Protein AF-A0A2E6RJF5-F1 (afdb_monomer_lite)

Sequence (137 aa):
MTGDVESTLNTSGAIYCGAGEGSDPDFMFELYAMSPPEGMNMRLDRDLAPGTHPIVGSGDDARDRGADAYFYYTGPDRTRFDLVDDGTINIENMPTAQGEMLVASIEAEVSDDDGAAISFTADLNVAAGRQTFDECP

Secondary structure (DSSP, 8-state):
-----EEEEEE-EEEEEEE--TTS-SEEEEEEEEETTEEEEEEEETTPPSEEEE-EETTSTTGGGT-SEEEEEE-TTS-EE-EEEEEEEEEEE---STTPEEEEEEEEEEE-TT--EEEEEEEEEEEBPTTSSTT--

pLDDT: mean 83.3, std 12.88, range [33.31, 97.5]

Structure (mmCIF, N/CA/C/O backbone):
data_AF-A0A2E6RJF5-F1
#
_entry.id   AF-A0A2E6RJF5-F1
#
loop_
_atom_site.group_PDB
_atom_site.id
_atom_site.type_symbol
_atom_site.label_atom_id
_atom_site.label_alt_id
_atom_site.label_comp_id
_atom_site.label_asym_id
_atom_site.label_entity_id
_atom_site.label_seq_id
_atom_site.pdbx_PDB_ins_code
_atom_site.Cartn_x
_atom_site.Cartn_y
_atom_site.Cartn_z
_atom_site.occupancy
_atom_site.B_iso_or_equiv
_atom_site.auth_seq_id
_atom_site.auth_comp_id
_atom_site.auth_asym_id
_atom_site.auth_atom_id
_atom_site.pdbx_PDB_model_num
ATOM 1 N N . MET A 1 1 ? 19.041 -1.561 -19.413 1.00 33.31 1 MET A N 1
ATOM 2 C CA . MET A 1 1 ? 20.068 -1.153 -18.435 1.00 33.31 1 MET A CA 1
ATOM 3 C C . MET A 1 1 ? 19.300 -1.015 -17.134 1.00 33.31 1 MET A C 1
ATOM 5 O O . MET A 1 1 ? 18.811 0.060 -16.845 1.00 33.31 1 MET A O 1
ATOM 9 N N . THR A 1 2 ? 19.029 -2.139 -16.477 1.00 40.84 2 THR A N 1
ATOM 10 C CA . THR A 1 2 ? 18.274 -2.219 -15.222 1.00 40.84 2 THR A CA 1
ATOM 11 C C . THR A 1 2 ? 19.280 -2.003 -14.103 1.00 40.84 2 THR A C 1
ATOM 13 O O . THR A 1 2 ? 19.998 -2.916 -13.711 1.00 40.84 2 THR A O 1
ATOM 16 N N . GLY A 1 3 ? 19.481 -0.740 -13.735 1.00 44.56 3 GLY A N 1
ATOM 17 C CA . GLY A 1 3 ? 19.978 -0.451 -12.398 1.00 44.56 3 GLY A CA 1
ATOM 18 C C . GLY A 1 3 ? 18.768 -0.578 -11.496 1.00 44.56 3 GLY A C 1
ATOM 19 O O . GLY A 1 3 ? 17.767 0.066 -11.794 1.00 44.56 3 GLY A O 1
ATOM 20 N N . ASP A 1 4 ? 18.840 -1.440 -10.490 1.00 56.25 4 ASP A N 1
ATOM 21 C CA . ASP A 1 4 ? 17.779 -1.596 -9.501 1.00 56.25 4 ASP A CA 1
ATOM 22 C C . ASP A 1 4 ? 17.572 -0.230 -8.838 1.00 56.25 4 ASP A C 1
ATOM 24 O O . ASP A 1 4 ? 18.404 0.243 -8.060 1.00 56.25 4 ASP A O 1
ATOM 28 N N . VAL A 1 5 ? 16.536 0.486 -9.272 1.00 63.59 5 VAL A N 1
ATOM 29 C CA . VAL A 1 5 ? 16.129 1.732 -8.637 1.00 63.59 5 VAL A CA 1
ATOM 30 C C . VAL A 1 5 ? 15.331 1.305 -7.421 1.00 63.59 5 VAL A C 1
ATOM 32 O O . VAL A 1 5 ? 14.309 0.637 -7.550 1.00 63.59 5 VAL A O 1
ATOM 35 N N . GLU A 1 6 ? 15.833 1.648 -6.244 1.00 76.81 6 GLU A N 1
ATOM 36 C CA . GLU A 1 6 ? 15.097 1.496 -4.997 1.00 76.81 6 GLU A CA 1
ATOM 37 C C . GLU A 1 6 ? 14.339 2.790 -4.723 1.00 76.81 6 GLU A C 1
ATOM 39 O O . GLU A 1 6 ? 14.891 3.888 -4.865 1.00 76.81 6 GLU A O 1
ATOM 44 N N . SER A 1 7 ? 13.081 2.660 -4.314 1.00 75.31 7 SER A N 1
ATOM 45 C CA . SER A 1 7 ? 12.307 3.775 -3.796 1.00 75.31 7 SER A CA 1
ATOM 46 C C . SER A 1 7 ? 11.754 3.485 -2.406 1.00 75.31 7 SER A C 1
ATOM 48 O O . SER A 1 7 ? 11.306 2.372 -2.121 1.00 75.31 7 SER A O 1
ATOM 50 N N . THR A 1 8 ? 11.782 4.505 -1.546 1.00 78.81 8 THR A N 1
ATOM 51 C CA . THR A 1 8 ? 11.288 4.437 -0.169 1.00 78.81 8 THR A CA 1
ATOM 52 C C . THR A 1 8 ? 10.331 5.588 0.107 1.00 78.81 8 THR A C 1
ATOM 54 O O . THR A 1 8 ? 10.741 6.750 0.127 1.00 78.81 8 THR A O 1
ATOM 57 N N . LEU A 1 9 ? 9.071 5.266 0.404 1.00 75.94 9 LEU A N 1
ATOM 58 C CA . LEU A 1 9 ? 8.053 6.240 0.793 1.00 75.94 9 LEU A CA 1
ATOM 59 C C . LEU A 1 9 ? 7.795 6.189 2.305 1.00 75.94 9 LEU A C 1
ATOM 61 O O . LEU A 1 9 ? 7.341 5.179 2.836 1.00 75.94 9 LEU A O 1
ATOM 65 N N . ASN A 1 10 ? 8.016 7.312 2.990 1.00 73.94 10 ASN A N 1
ATOM 66 C CA . ASN A 1 10 ? 7.580 7.520 4.373 1.00 73.94 10 ASN A CA 1
ATOM 67 C C . ASN A 1 10 ? 6.652 8.736 4.413 1.00 73.94 10 ASN A C 1
ATOM 69 O O . ASN A 1 10 ? 7.051 9.844 4.047 1.00 73.94 10 ASN A O 1
ATOM 73 N N . THR A 1 11 ? 5.387 8.533 4.776 1.00 67.44 11 THR A N 1
ATOM 74 C CA . THR A 1 11 ? 4.346 9.538 4.538 1.00 67.44 11 THR A CA 1
ATOM 75 C C . THR A 1 11 ? 3.229 9.498 5.573 1.00 67.44 11 THR A C 1
ATOM 77 O O . THR A 1 11 ? 2.948 8.474 6.195 1.00 67.44 11 THR A O 1
ATOM 80 N N . SER A 1 12 ? 2.574 10.647 5.730 1.00 64.25 12 SER A N 1
ATOM 81 C CA . SER A 1 12 ? 1.279 10.767 6.383 1.00 64.25 12 SER A CA 1
ATOM 82 C C . SER A 1 12 ? 0.191 10.889 5.318 1.00 64.25 12 SER A C 1
ATOM 84 O O . SER A 1 12 ? 0.365 11.543 4.289 1.00 64.25 12 SER A O 1
ATOM 86 N N . GLY A 1 13 ? -0.944 10.246 5.566 1.00 67.25 13 GLY A N 1
ATOM 87 C CA . GLY A 1 13 ? -2.076 10.246 4.651 1.00 67.25 13 GLY A CA 1
ATOM 88 C C . GLY A 1 13 ? -3.397 10.513 5.351 1.00 67.25 13 GLY A C 1
ATOM 89 O O . GLY A 1 13 ? -3.448 10.857 6.535 1.00 67.25 13 GLY A O 1
ATOM 90 N N . ALA A 1 14 ? -4.474 10.329 4.603 1.00 68.62 14 ALA A N 1
ATOM 91 C CA . ALA A 1 14 ? -5.812 10.213 5.152 1.00 68.62 14 ALA A CA 1
ATOM 92 C C . ALA A 1 14 ? -6.409 8.890 4.682 1.00 68.62 14 ALA A C 1
ATOM 94 O O . ALA A 1 14 ? -6.314 8.560 3.499 1.00 68.62 14 ALA A O 1
ATOM 95 N N . ILE A 1 15 ? -6.985 8.153 5.629 1.00 73.56 15 ILE A N 1
ATOM 96 C CA . ILE A 1 15 ? -7.733 6.926 5.366 1.00 73.56 15 ILE A CA 1
ATOM 97 C C . ILE A 1 15 ? -9.217 7.255 5.347 1.00 73.56 15 ILE A C 1
ATOM 99 O O . ILE A 1 15 ? -9.727 7.896 6.276 1.00 73.56 15 ILE A O 1
ATOM 103 N N . TYR A 1 16 ? -9.889 6.785 4.303 1.00 76.06 16 TYR A N 1
ATOM 104 C CA . TYR A 1 16 ? -11.325 6.902 4.120 1.00 76.06 16 TYR A CA 1
ATOM 105 C C . TYR A 1 16 ? -11.936 5.515 3.963 1.00 76.06 16 TYR A C 1
ATOM 107 O O . TYR A 1 16 ? -11.547 4.788 3.064 1.00 76.06 16 TYR A O 1
ATOM 115 N N . CYS A 1 17 ? -12.891 5.150 4.812 1.00 75.75 17 CYS A N 1
ATOM 116 C CA . CYS A 1 17 ? -13.695 3.950 4.620 1.00 75.75 17 CYS A CA 1
ATOM 117 C C . CYS A 1 17 ? -14.874 4.217 3.669 1.00 75.75 17 CYS A C 1
ATOM 119 O O . CYS A 1 17 ? -15.671 5.126 3.886 1.00 75.75 17 CYS A O 1
ATOM 121 N N . GLY A 1 18 ? -14.982 3.460 2.591 1.00 73.75 18 GLY A N 1
ATOM 122 C CA . GLY A 1 18 ? -16.087 3.564 1.644 1.00 73.75 18 GLY A CA 1
ATOM 123 C C . GLY A 1 18 ? -16.700 2.202 1.383 1.00 73.75 18 GLY A C 1
ATOM 124 O O . GLY A 1 18 ? -16.066 1.180 1.638 1.00 73.75 18 GLY A O 1
ATOM 125 N N . ALA A 1 19 ? -17.923 2.191 0.851 1.00 71.44 19 ALA A N 1
ATOM 126 C CA . ALA A 1 19 ? -18.459 0.975 0.254 1.00 71.44 19 ALA A CA 1
ATOM 127 C C . ALA A 1 19 ? -17.556 0.558 -0.917 1.00 71.44 19 ALA A C 1
ATOM 129 O O . ALA A 1 19 ? -17.188 1.412 -1.732 1.00 71.44 19 ALA A O 1
ATOM 130 N N . GLY A 1 20 ? -17.207 -0.724 -0.996 1.00 67.25 20 GLY A N 1
ATOM 131 C CA . GLY A 1 20 ? -16.550 -1.262 -2.183 1.00 67.25 20 GLY A CA 1
ATOM 132 C C . GLY A 1 20 ? -17.451 -1.162 -3.412 1.00 67.25 20 GLY A C 1
ATOM 133 O O . GLY A 1 20 ? -18.682 -1.122 -3.310 1.00 67.25 20 GLY A O 1
ATOM 134 N N . GLU A 1 21 ? -16.844 -1.118 -4.596 1.00 68.00 21 GLU A N 1
ATOM 135 C CA . GLU A 1 21 ? -17.575 -1.161 -5.860 1.00 68.00 21 GLU A CA 1
ATOM 136 C C . GLU A 1 21 ? -17.302 -2.476 -6.605 1.00 68.00 21 GLU A C 1
ATOM 138 O O . GLU A 1 21 ? -16.171 -2.941 -6.721 1.00 68.00 21 GLU A O 1
ATOM 143 N N . GLY A 1 22 ? -18.354 -3.082 -7.164 1.00 75.00 22 GLY A N 1
ATOM 144 C CA . GLY A 1 22 ? -18.223 -4.262 -8.020 1.00 75.00 22 GLY A CA 1
ATOM 145 C C . GLY A 1 22 ? -17.805 -5.526 -7.264 1.00 75.00 22 GLY A C 1
ATOM 146 O O . GLY A 1 22 ? -18.636 -6.148 -6.607 1.00 75.00 22 GLY A O 1
ATOM 147 N N . SER A 1 23 ? -16.558 -5.949 -7.464 1.00 72.12 23 SER A N 1
ATOM 148 C CA . SER A 1 23 ? -15.940 -7.133 -6.848 1.00 72.12 23 SER A CA 1
ATOM 149 C C . SER A 1 23 ? -15.180 -6.825 -5.562 1.00 72.12 23 SER A C 1
ATOM 151 O O . SER A 1 23 ? -14.676 -7.758 -4.938 1.00 72.12 23 SER A O 1
ATOM 153 N N . ASP A 1 24 ? -15.036 -5.545 -5.218 1.00 75.19 24 ASP A N 1
ATOM 154 C CA . ASP A 1 24 ? -14.353 -5.127 -4.001 1.00 75.19 24 ASP A CA 1
ATOM 155 C C . ASP A 1 24 ? -15.082 -5.678 -2.755 1.00 75.19 24 ASP A C 1
ATOM 157 O O . ASP A 1 24 ? -16.306 -5.864 -2.783 1.00 75.19 24 ASP A O 1
ATOM 161 N N . PRO A 1 25 ? -14.352 -5.914 -1.653 1.00 70.81 25 PRO A N 1
ATOM 162 C CA . PRO A 1 25 ? -14.929 -6.114 -0.327 1.00 70.81 25 PRO A CA 1
ATOM 163 C C . PRO A 1 25 ? -15.992 -5.067 0.021 1.00 70.81 25 PRO A C 1
ATOM 165 O O . PRO A 1 25 ? -15.914 -3.921 -0.422 1.00 70.81 25 PRO A O 1
ATOM 168 N N . ASP A 1 26 ? -16.963 -5.442 0.863 1.00 71.12 26 ASP A N 1
ATOM 169 C CA . ASP A 1 26 ? -18.093 -4.572 1.231 1.00 71.12 26 ASP A CA 1
ATOM 170 C C . ASP A 1 26 ? -17.628 -3.193 1.730 1.00 71.12 26 ASP A C 1
ATOM 172 O O . ASP A 1 26 ? -18.257 -2.179 1.413 1.00 71.12 26 ASP A O 1
ATOM 176 N N . PHE A 1 27 ? -16.501 -3.147 2.450 1.00 73.69 27 PHE A N 1
ATOM 177 C CA . PHE A 1 27 ? -15.874 -1.914 2.909 1.00 73.69 27 PHE A CA 1
ATOM 178 C C . PHE A 1 27 ? -14.377 -1.885 2.619 1.00 73.69 27 PHE A C 1
ATOM 180 O O . PHE A 1 27 ? -13.632 -2.788 2.992 1.00 73.69 27 PHE A O 1
ATOM 187 N N . MET A 1 28 ? -13.935 -0.783 2.022 1.00 81.69 28 MET A N 1
ATOM 188 C CA . MET A 1 28 ? -12.539 -0.549 1.671 1.00 81.69 28 MET A CA 1
ATOM 189 C C . MET A 1 28 ? -12.026 0.704 2.363 1.00 81.69 28 MET A C 1
ATOM 191 O O . MET A 1 28 ? -12.697 1.737 2.376 1.00 81.69 28 MET A O 1
ATOM 195 N N . PHE A 1 29 ? -10.803 0.647 2.876 1.00 83.38 29 PHE A N 1
ATOM 196 C CA . PHE A 1 29 ? -10.032 1.834 3.202 1.00 83.38 29 PHE A CA 1
ATOM 197 C C . PHE A 1 29 ? -9.281 2.327 1.974 1.00 83.38 29 PHE A C 1
ATOM 199 O O . PHE A 1 29 ? -8.472 1.609 1.397 1.00 83.38 29 PHE A O 1
ATOM 206 N N . GLU A 1 30 ? -9.497 3.586 1.621 1.00 84.00 30 GLU A N 1
ATOM 207 C CA . GLU A 1 30 ? -8.719 4.306 0.625 1.00 84.00 30 GLU A CA 1
ATOM 208 C C . GLU A 1 30 ? -7.713 5.222 1.325 1.00 84.00 30 GLU A C 1
ATOM 210 O O . GLU A 1 30 ? -8.077 6.071 2.145 1.00 84.00 30 GLU A O 1
ATOM 215 N N . LEU A 1 31 ? -6.437 5.028 1.010 1.00 82.19 31 LEU A N 1
ATOM 216 C CA . LEU A 1 31 ? -5.300 5.758 1.539 1.00 82.19 31 LEU A CA 1
ATOM 217 C C . LEU A 1 31 ? -4.677 6.611 0.438 1.00 82.19 31 LEU A C 1
ATOM 219 O O . LEU A 1 31 ? -4.172 6.097 -0.558 1.00 82.19 31 LEU A O 1
ATOM 223 N N . TYR A 1 32 ? -4.601 7.913 0.698 1.00 79.62 32 TYR A N 1
ATOM 224 C CA . TYR A 1 32 ? -3.810 8.846 -0.097 1.00 79.62 32 TYR A CA 1
ATOM 225 C C . TYR A 1 32 ? -2.566 9.255 0.679 1.00 79.62 32 TYR A C 1
ATOM 227 O O . TYR A 1 32 ? -2.653 9.922 1.710 1.00 79.62 32 TYR A O 1
ATOM 235 N N . ALA A 1 33 ? -1.413 8.861 0.162 1.00 75.12 33 ALA A N 1
ATOM 236 C CA . ALA A 1 33 ? -0.097 9.066 0.735 1.00 75.12 33 ALA A CA 1
ATOM 237 C C . ALA A 1 33 ? 0.705 9.971 -0.211 1.00 75.12 33 ALA A C 1
ATOM 239 O O . ALA A 1 33 ? 0.880 9.648 -1.382 1.00 75.12 33 ALA A O 1
ATOM 240 N N . MET A 1 34 ? 1.158 11.135 0.252 1.00 74.38 34 MET A N 1
ATOM 241 C CA . MET A 1 34 ? 1.821 12.130 -0.604 1.00 74.38 34 MET A CA 1
ATOM 242 C C . MET A 1 34 ? 3.167 12.526 0.001 1.00 74.38 34 MET A C 1
ATOM 244 O O . MET A 1 34 ? 3.225 13.018 1.128 1.00 74.38 34 MET A O 1
ATOM 248 N N . SER A 1 35 ? 4.247 12.361 -0.762 1.00 75.00 35 SER A N 1
ATOM 249 C CA . SER A 1 35 ? 5.583 12.870 -0.431 1.00 75.00 35 SER A CA 1
ATOM 250 C C . SER A 1 35 ? 6.201 13.487 -1.687 1.00 75.00 35 SER A C 1
ATOM 252 O O . SER A 1 35 ? 7.043 12.860 -2.326 1.00 75.00 35 SER A O 1
ATOM 254 N N . PRO A 1 36 ? 5.758 14.693 -2.102 1.00 75.94 36 PRO A N 1
ATOM 255 C CA . PRO A 1 36 ? 6.121 15.254 -3.399 1.00 75.94 36 PRO A CA 1
ATOM 256 C C . PRO A 1 36 ? 7.640 15.224 -3.652 1.00 75.94 36 PRO A C 1
ATOM 258 O O . PRO A 1 36 ? 8.396 15.688 -2.794 1.00 75.94 36 PRO A O 1
ATOM 261 N N . PRO A 1 37 ? 8.097 14.749 -4.828 1.00 81.62 37 PRO A N 1
ATOM 262 C CA . PRO A 1 37 ? 7.316 14.475 -6.045 1.00 81.62 37 PRO A CA 1
ATOM 263 C C . PRO A 1 37 ? 6.543 13.146 -6.066 1.00 81.62 37 PRO A C 1
ATOM 265 O O . PRO A 1 37 ? 5.758 12.938 -6.989 1.00 81.62 37 PRO A O 1
ATOM 268 N N . GLU A 1 38 ? 6.732 12.295 -5.068 1.00 87.81 38 GLU A N 1
ATOM 269 C CA . GLU A 1 38 ? 6.164 10.955 -4.998 1.00 87.81 38 GLU A CA 1
ATOM 270 C C . GLU A 1 38 ? 4.757 10.942 -4.392 1.00 87.81 38 GLU A C 1
ATOM 272 O O . GLU A 1 38 ? 4.334 11.855 -3.667 1.00 87.81 38 GLU A O 1
ATOM 277 N N . GLY A 1 39 ? 4.028 9.863 -4.654 1.00 87.12 39 GLY A N 1
ATOM 278 C CA . GLY A 1 39 ? 2.739 9.616 -4.027 1.00 87.12 39 GLY A CA 1
ATOM 279 C C . GLY A 1 39 ? 2.290 8.174 -4.184 1.00 87.12 39 GLY A C 1
ATOM 280 O O . GLY A 1 39 ? 2.771 7.454 -5.048 1.00 87.12 39 GLY A O 1
ATOM 281 N N . MET A 1 40 ? 1.347 7.763 -3.356 1.00 90.50 40 MET A N 1
ATOM 282 C CA . MET A 1 40 ? 0.734 6.448 -3.384 1.00 90.50 40 MET A CA 1
ATOM 283 C C . MET A 1 40 ? -0.762 6.610 -3.143 1.00 90.50 40 MET A C 1
ATOM 285 O O . MET A 1 40 ? -1.187 7.368 -2.268 1.00 90.50 40 MET A O 1
ATOM 289 N N . ASN A 1 41 ? -1.556 5.899 -3.931 1.00 91.00 41 ASN A N 1
ATOM 290 C CA . ASN A 1 41 ? -2.970 5.708 -3.658 1.00 91.00 41 ASN A CA 1
ATOM 291 C C . ASN A 1 41 ? -3.200 4.212 -3.517 1.00 91.00 41 ASN A C 1
ATOM 293 O O . ASN A 1 41 ? -2.895 3.453 -4.438 1.00 91.00 41 ASN A O 1
ATOM 297 N N . MET A 1 42 ? -3.682 3.816 -2.350 1.00 91.94 42 MET A N 1
ATOM 298 C CA . MET A 1 42 ? -3.878 2.427 -1.985 1.00 91.94 42 MET A CA 1
ATOM 299 C C . MET A 1 42 ? -5.314 2.219 -1.544 1.00 91.94 42 MET A C 1
A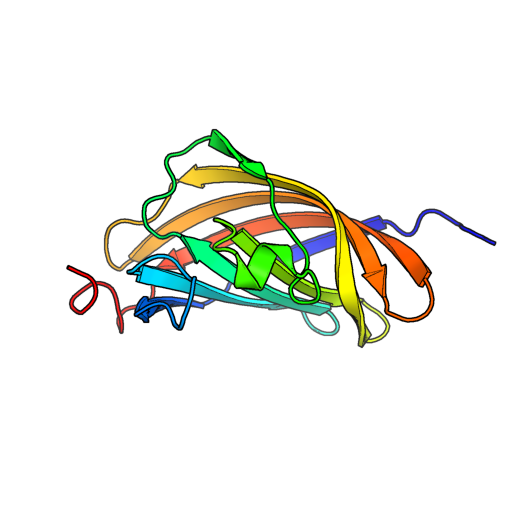TOM 301 O O . MET A 1 42 ? -5.877 3.044 -0.828 1.00 91.94 42 MET A O 1
ATOM 305 N N . ARG A 1 43 ? -5.878 1.083 -1.929 1.00 90.75 43 ARG A N 1
ATOM 306 C CA . ARG A 1 43 ? -7.114 0.563 -1.368 1.00 90.75 43 ARG A CA 1
ATOM 307 C C . ARG A 1 43 ? -6.819 -0.757 -0.685 1.00 90.75 43 ARG A C 1
ATOM 309 O O . ARG A 1 43 ? -6.076 -1.574 -1.220 1.00 9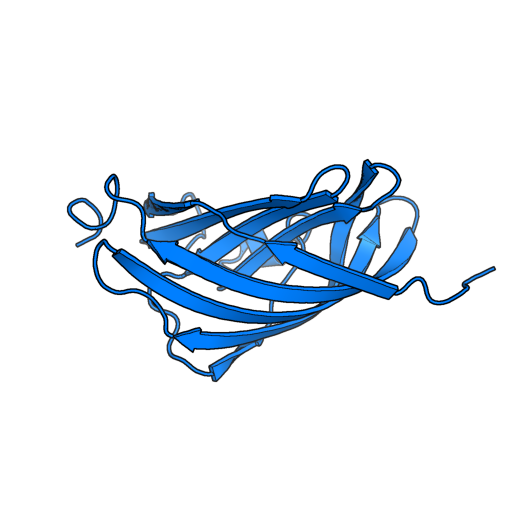0.75 43 ARG A O 1
ATOM 316 N N . LEU A 1 44 ? -7.374 -0.937 0.502 1.00 91.06 44 LEU A N 1
ATOM 317 C CA . LEU A 1 44 ? -7.259 -2.170 1.265 1.00 91.06 44 LEU A CA 1
ATOM 318 C C . LEU A 1 44 ? -8.605 -2.538 1.890 1.00 91.06 44 LEU A C 1
ATOM 320 O O . LEU A 1 44 ? -9.386 -1.652 2.238 1.00 91.06 44 LEU A O 1
ATOM 324 N N . ASP A 1 45 ? -8.859 -3.827 2.050 1.00 89.38 45 ASP A N 1
ATOM 325 C CA . ASP A 1 45 ? -9.989 -4.331 2.815 1.00 89.38 45 ASP A CA 1
ATOM 326 C C . ASP A 1 45 ? -9.833 -3.895 4.278 1.00 89.38 45 ASP A C 1
ATOM 328 O O . ASP A 1 45 ? -8.776 -4.055 4.902 1.00 89.38 45 ASP A O 1
ATOM 332 N N . ARG A 1 46 ? -10.902 -3.306 4.817 1.00 85.44 46 ARG A N 1
ATOM 333 C CA . ARG A 1 46 ? -10.987 -2.860 6.210 1.00 85.44 46 ARG A CA 1
ATOM 334 C C . ARG A 1 46 ? -10.777 -4.011 7.193 1.00 85.44 46 ARG A C 1
ATOM 336 O O . ARG A 1 46 ? -10.211 -3.803 8.266 1.00 85.44 46 ARG A O 1
ATOM 343 N N . ASP A 1 47 ? -11.261 -5.197 6.846 1.00 86.88 47 ASP A N 1
ATOM 344 C CA . ASP A 1 47 ? -11.356 -6.337 7.753 1.00 86.88 47 ASP A CA 1
ATOM 345 C C . ASP A 1 47 ? -10.102 -7.231 7.705 1.00 86.88 47 ASP A C 1
ATOM 347 O O . ASP A 1 47 ? -10.042 -8.275 8.367 1.00 86.88 47 ASP A O 1
ATOM 351 N N . LEU A 1 48 ? -9.056 -6.801 6.984 1.00 90.06 48 LEU A N 1
ATOM 352 C CA . LEU A 1 48 ? -7.752 -7.457 6.995 1.00 90.06 48 LEU A CA 1
ATOM 353 C C . LEU A 1 48 ? -7.173 -7.511 8.411 1.00 90.06 48 LEU A C 1
ATOM 355 O O . LEU A 1 48 ? -6.878 -6.500 9.055 1.00 90.06 48 LEU A O 1
ATOM 359 N N . ALA A 1 49 ? -6.953 -8.734 8.884 1.00 92.56 49 ALA A N 1
ATOM 360 C CA . ALA A 1 49 ? -6.279 -8.974 10.148 1.00 92.56 49 ALA A CA 1
ATOM 361 C C . ALA A 1 49 ? -4.797 -8.552 10.076 1.00 92.56 49 ALA A C 1
ATOM 363 O O . ALA A 1 49 ? -4.189 -8.631 9.006 1.00 92.56 49 ALA A O 1
ATOM 364 N N . PRO A 1 50 ? -4.166 -8.192 11.210 1.00 95.75 50 PRO A N 1
ATOM 365 C CA . PRO A 1 50 ? -2.720 -8.010 11.264 1.00 95.75 50 PRO A CA 1
ATOM 366 C C . PRO A 1 50 ? -1.963 -9.236 10.736 1.00 95.75 50 PRO A C 1
ATOM 368 O O . PRO A 1 50 ? -2.316 -10.379 11.045 1.00 95.75 50 PRO A O 1
ATOM 371 N N . GLY A 1 51 ? -0.913 -8.993 9.956 1.00 97.12 51 GLY A N 1
ATOM 372 C CA . GLY A 1 51 ? -0.131 -10.022 9.280 1.00 97.12 51 GLY A CA 1
ATOM 373 C C . GLY A 1 51 ? 0.312 -9.613 7.878 1.00 97.12 51 GLY A C 1
ATOM 374 O O . GLY A 1 51 ? 0.100 -8.483 7.442 1.00 97.12 51 GLY A O 1
ATOM 375 N N . THR A 1 52 ? 0.946 -10.556 7.184 1.00 97.50 52 THR A N 1
ATOM 376 C CA . THR A 1 52 ? 1.434 -10.377 5.813 1.00 97.50 52 THR A CA 1
ATOM 377 C C . THR A 1 52 ? 0.395 -10.856 4.809 1.00 97.50 52 THR A C 1
ATOM 379 O O . THR A 1 52 ? -0.044 -12.006 4.880 1.00 97.50 52 THR A O 1
ATOM 382 N N . HIS A 1 53 ? 0.057 -9.994 3.854 1.00 96.12 53 HIS A N 1
ATOM 383 C CA . HIS A 1 53 ? -0.933 -10.243 2.808 1.00 96.12 53 HIS A CA 1
ATOM 384 C C . HIS A 1 53 ? -0.354 -9.912 1.431 1.00 96.12 53 HIS A C 1
ATOM 386 O O . HIS A 1 53 ? 0.527 -9.051 1.337 1.00 96.12 53 HIS A O 1
ATOM 392 N N . PRO A 1 54 ? -0.817 -10.580 0.361 1.00 95.38 54 PRO A N 1
ATOM 393 C CA . PRO A 1 54 ? -0.459 -10.184 -0.993 1.00 95.38 54 PRO A CA 1
ATOM 394 C C . PRO A 1 54 ? -1.026 -8.794 -1.306 1.00 95.38 54 PRO A C 1
ATOM 396 O O . PRO A 1 54 ? -2.095 -8.425 -0.822 1.00 95.38 54 PRO A O 1
ATOM 399 N N . ILE A 1 55 ? -0.323 -8.040 -2.145 1.00 94.94 55 ILE A N 1
ATOM 400 C CA . ILE A 1 55 ? -0.805 -6.766 -2.680 1.00 94.94 55 ILE A CA 1
ATOM 401 C C . ILE A 1 55 ? -0.580 -6.748 -4.190 1.00 94.94 55 ILE 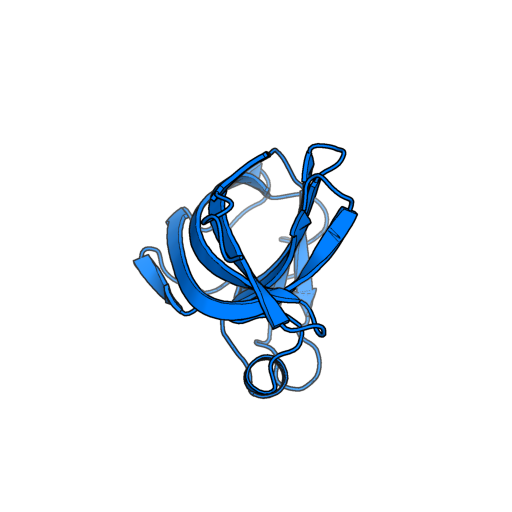A C 1
ATOM 403 O O . ILE A 1 55 ? 0.437 -7.245 -4.667 1.00 94.94 55 ILE A O 1
ATOM 407 N N . VAL A 1 56 ? -1.534 -6.206 -4.945 1.00 95.62 56 VAL A N 1
ATOM 408 C CA . VAL A 1 56 ? -1.457 -6.151 -6.414 1.00 95.62 56 VAL A CA 1
ATOM 409 C C . VAL A 1 56 ? -1.429 -4.715 -6.930 1.00 95.62 56 VAL A C 1
ATOM 411 O O . VAL A 1 56 ? -1.753 -3.759 -6.221 1.00 95.62 56 VAL A O 1
ATOM 414 N N . GLY A 1 57 ? -1.037 -4.550 -8.188 1.00 95.12 57 GLY A N 1
ATOM 415 C CA . GLY A 1 57 ? -1.083 -3.257 -8.855 1.00 95.12 57 GLY A CA 1
ATOM 416 C C . GLY A 1 57 ? -2.516 -2.857 -9.194 1.00 95.12 57 GLY A C 1
ATOM 417 O O . GLY A 1 57 ? -3.361 -3.699 -9.494 1.00 95.12 57 GLY A O 1
ATOM 418 N N . SER A 1 58 ? -2.812 -1.557 -9.187 1.00 92.88 58 SER A N 1
ATOM 419 C CA . SER A 1 58 ? -4.134 -1.053 -9.580 1.00 92.88 58 SER A CA 1
ATOM 420 C C . SER A 1 58 ? -4.491 -1.340 -11.047 1.00 92.88 58 SER A C 1
ATOM 422 O O . SE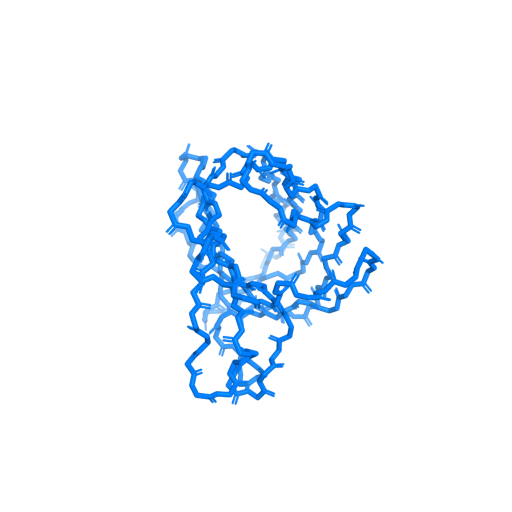R A 1 58 ? -5.659 -1.208 -11.405 1.00 92.88 58 SER A O 1
ATOM 424 N N . GLY A 1 59 ? -3.516 -1.701 -11.886 1.00 90.88 59 GLY A N 1
ATOM 425 C CA . GLY A 1 59 ? -3.705 -2.150 -13.265 1.00 90.88 59 GLY A CA 1
ATOM 426 C C . GLY A 1 59 ? -3.934 -3.660 -13.425 1.00 90.88 59 GLY A C 1
ATOM 427 O O . GLY A 1 59 ? -4.178 -4.099 -14.544 1.00 90.88 59 GLY A O 1
ATOM 428 N N . ASP A 1 60 ? -3.870 -4.456 -12.349 1.00 90.25 60 ASP A N 1
ATOM 429 C CA . ASP A 1 60 ? -4.015 -5.919 -12.407 1.00 90.25 60 ASP A CA 1
ATOM 430 C C . ASP A 1 60 ? -5.492 -6.362 -12.444 1.00 90.25 60 ASP A C 1
ATOM 432 O O . ASP A 1 60 ? -6.321 -5.876 -11.673 1.00 90.25 60 ASP A O 1
ATOM 436 N N . ASP A 1 61 ? -5.820 -7.359 -13.271 1.00 87.56 61 ASP A N 1
ATOM 437 C CA . ASP A 1 61 ? -7.142 -8.009 -13.320 1.00 87.56 61 ASP A CA 1
ATOM 438 C C . ASP A 1 61 ? -7.558 -8.637 -11.972 1.00 87.56 61 ASP A C 1
ATOM 440 O O . ASP A 1 61 ? -8.735 -8.906 -11.728 1.00 87.56 61 ASP A O 1
ATOM 444 N N . ALA A 1 62 ? -6.604 -8.963 -11.096 1.00 83.75 62 ALA A N 1
ATOM 445 C CA . ALA A 1 62 ? -6.849 -9.429 -9.735 1.00 83.75 62 ALA A CA 1
ATOM 446 C C . ALA A 1 62 ? -7.565 -8.374 -8.882 1.00 83.75 62 ALA A C 1
ATOM 448 O O . ALA A 1 62 ? -8.376 -8.755 -8.038 1.00 83.75 62 ALA A O 1
ATOM 449 N N . ARG A 1 63 ? -7.353 -7.077 -9.153 1.00 84.44 63 ARG A N 1
ATOM 450 C CA . ARG A 1 63 ? -8.130 -5.984 -8.548 1.00 84.44 63 ARG A CA 1
ATOM 451 C C . ARG A 1 63 ? -9.627 -6.211 -8.759 1.00 84.44 63 ARG A C 1
ATOM 453 O O . ARG A 1 63 ? -10.386 -6.291 -7.802 1.00 84.44 63 ARG A O 1
ATOM 460 N N . ASP A 1 64 ? -10.025 -6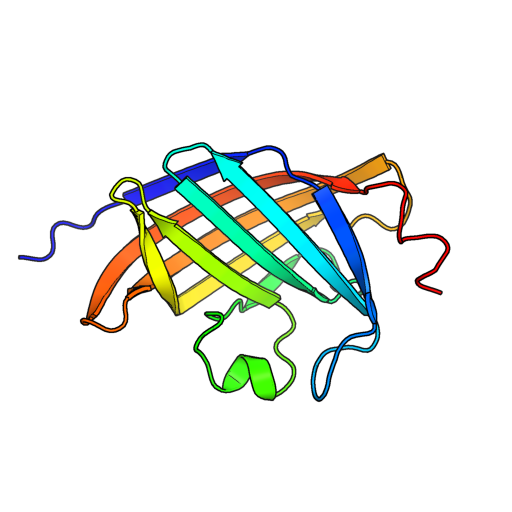.449 -10.009 1.00 81.06 64 ASP A N 1
ATOM 461 C CA . ASP A 1 64 ? -11.424 -6.673 -10.415 1.00 81.06 64 ASP A CA 1
ATOM 462 C C . ASP A 1 64 ? -11.956 -8.068 -10.033 1.00 81.06 64 ASP A C 1
ATOM 464 O O . ASP A 1 64 ? -13.055 -8.477 -10.422 1.00 81.06 64 ASP A O 1
ATOM 468 N N . ARG A 1 65 ? -11.167 -8.836 -9.277 1.00 83.50 65 ARG A N 1
ATOM 469 C CA . ARG A 1 65 ? -11.544 -10.132 -8.709 1.00 83.50 65 ARG A CA 1
ATOM 470 C C . ARG A 1 65 ? -11.540 -10.124 -7.179 1.00 83.50 65 ARG A C 1
ATOM 472 O O . ARG A 1 65 ? -11.614 -11.201 -6.592 1.00 83.50 65 ARG A O 1
ATOM 479 N N . GLY A 1 66 ? -11.509 -8.936 -6.568 1.00 79.56 66 GLY A N 1
ATOM 480 C CA . GLY A 1 66 ? -11.624 -8.751 -5.122 1.00 79.56 66 GLY A CA 1
ATOM 481 C C . GLY A 1 66 ? -10.308 -8.974 -4.387 1.00 79.56 66 GLY A C 1
ATOM 482 O O . GLY A 1 66 ? -10.281 -9.694 -3.396 1.00 79.56 66 GLY A O 1
ATOM 483 N N . ALA A 1 67 ? -9.206 -8.421 -4.900 1.00 87.81 67 ALA A N 1
ATOM 484 C CA . ALA A 1 67 ? -7.946 -8.413 -4.163 1.00 87.81 67 ALA A CA 1
ATOM 485 C C . ALA A 1 67 ? -8.092 -7.634 -2.845 1.00 87.81 67 ALA A C 1
ATOM 487 O O . ALA A 1 67 ? -8.628 -6.526 -2.837 1.00 87.81 67 ALA A O 1
ATOM 488 N N . ASP A 1 68 ? -7.547 -8.186 -1.759 1.00 89.50 68 ASP A N 1
ATOM 489 C CA . ASP A 1 68 ? -7.650 -7.584 -0.424 1.00 89.50 68 ASP A CA 1
ATOM 490 C C . ASP A 1 68 ? -6.888 -6.253 -0.314 1.00 89.50 68 ASP A C 1
ATOM 492 O O . ASP A 1 68 ? -7.208 -5.413 0.520 1.00 89.50 68 ASP A O 1
ATOM 496 N N . ALA A 1 69 ? -5.863 -6.038 -1.142 1.00 92.75 69 ALA A N 1
ATOM 497 C CA . ALA A 1 69 ? -5.138 -4.778 -1.210 1.00 92.75 69 ALA A CA 1
ATOM 498 C C . ALA A 1 69 ? -4.591 -4.525 -2.618 1.00 92.75 69 ALA A C 1
ATOM 500 O O . ALA A 1 69 ? -4.065 -5.429 -3.274 1.00 92.75 69 ALA A O 1
ATOM 501 N N . TYR A 1 70 ? -4.664 -3.272 -3.063 1.00 94.38 70 TYR A N 1
ATOM 502 C CA . TYR A 1 70 ? -4.056 -2.826 -4.310 1.00 94.38 70 TYR A CA 1
ATOM 503 C C . TYR A 1 70 ? -3.643 -1.358 -4.266 1.00 94.38 70 TYR A C 1
ATOM 505 O O . TYR A 1 70 ? -4.231 -0.551 -3.546 1.00 94.38 70 TYR A O 1
ATOM 513 N N . PHE A 1 71 ? -2.640 -0.982 -5.058 1.00 94.44 71 PHE A N 1
ATOM 514 C CA . PHE A 1 71 ? -2.169 0.403 -5.116 1.00 94.44 71 PHE A CA 1
ATOM 515 C C . PHE A 1 71 ? -1.625 0.792 -6.488 1.00 94.44 71 PHE A C 1
ATOM 517 O O . PHE A 1 71 ? -1.338 -0.048 -7.338 1.00 94.44 71 PHE A O 1
ATOM 524 N N . TYR A 1 72 ? -1.461 2.095 -6.696 1.00 93.56 72 TYR A N 1
ATOM 525 C CA . TYR A 1 72 ? -0.445 2.597 -7.615 1.00 93.56 72 TYR A CA 1
ATOM 526 C C . TYR A 1 72 ? 0.503 3.530 -6.878 1.00 93.56 72 TYR A C 1
ATOM 528 O O . TYR A 1 72 ? 0.130 4.206 -5.911 1.00 93.56 72 TYR A O 1
ATOM 536 N N . TYR A 1 73 ? 1.725 3.595 -7.385 1.00 93.19 73 TYR A N 1
ATOM 537 C CA . TYR A 1 73 ? 2.790 4.439 -6.883 1.00 93.19 73 TYR A CA 1
ATOM 538 C C . TYR A 1 73 ? 3.246 5.414 -7.971 1.00 93.19 73 TYR A C 1
ATOM 540 O O . TYR A 1 73 ? 3.388 5.063 -9.137 1.00 93.19 73 TYR A O 1
ATOM 548 N N . THR A 1 74 ? 3.461 6.667 -7.595 1.00 92.25 74 THR A N 1
ATOM 549 C CA . THR A 1 74 ? 4.083 7.685 -8.437 1.00 92.25 74 THR A CA 1
ATOM 550 C C . THR A 1 74 ? 5.498 7.908 -7.927 1.00 92.25 74 THR A C 1
ATOM 552 O O . THR A 1 74 ? 5.679 8.394 -6.811 1.00 92.25 74 THR A O 1
ATOM 555 N N . GLY A 1 75 ? 6.475 7.569 -8.764 1.00 87.06 75 GLY A N 1
ATOM 556 C CA . GLY A 1 75 ? 7.903 7.655 -8.492 1.00 87.06 75 GLY A CA 1
ATOM 557 C C . GLY A 1 75 ? 8.481 9.069 -8.458 1.00 87.06 75 GLY A C 1
ATOM 558 O O . GLY A 1 75 ? 7.796 10.042 -8.793 1.00 87.06 75 GLY A O 1
ATOM 559 N N . PRO A 1 76 ? 9.776 9.201 -8.116 1.00 81.94 76 PRO A N 1
ATOM 560 C CA . PRO A 1 76 ? 10.441 10.495 -7.977 1.00 81.94 76 PRO A CA 1
ATOM 561 C C . PRO A 1 76 ? 10.458 11.311 -9.279 1.00 81.94 76 PRO A C 1
ATOM 563 O O . PRO A 1 76 ? 10.332 12.537 -9.255 1.00 81.94 76 PRO A O 1
ATOM 566 N N . ASP A 1 77 ? 10.515 10.628 -10.424 1.00 86.50 77 ASP A N 1
ATOM 567 C CA . ASP A 1 77 ? 10.458 11.235 -11.758 1.00 86.50 77 ASP A CA 1
ATOM 568 C C . ASP A 1 77 ? 9.023 11.457 -12.267 1.00 86.50 77 ASP A C 1
ATOM 570 O O . ASP A 1 77 ? 8.811 11.839 -13.418 1.00 86.50 77 ASP A O 1
ATOM 574 N N . ARG A 1 78 ? 8.022 11.266 -11.396 1.00 85.44 78 ARG A N 1
ATOM 575 C CA . ARG A 1 78 ? 6.580 11.303 -11.697 1.00 85.44 78 ARG A CA 1
ATOM 576 C C . ARG A 1 78 ? 6.097 10.195 -12.633 1.00 85.44 78 ARG A C 1
ATOM 578 O O . ARG A 1 78 ? 4.963 10.264 -13.109 1.00 85.44 78 ARG A O 1
ATOM 585 N N . THR A 1 79 ? 6.926 9.185 -12.876 1.00 90.88 79 THR A N 1
ATOM 586 C CA . THR A 1 79 ? 6.498 7.929 -13.497 1.00 90.88 79 THR A CA 1
ATOM 587 C C . THR A 1 79 ? 5.474 7.255 -12.599 1.00 90.88 79 THR A C 1
ATOM 589 O O . THR A 1 79 ? 5.662 7.196 -11.384 1.00 90.88 79 THR A O 1
ATOM 592 N N . ARG A 1 80 ? 4.380 6.774 -13.186 1.00 93.06 80 ARG A N 1
ATOM 593 C CA . ARG A 1 80 ? 3.377 5.985 -12.479 1.00 93.06 80 ARG A CA 1
ATOM 594 C C . ARG A 1 80 ? 3.701 4.509 -12.675 1.00 93.06 80 ARG A C 1
ATOM 596 O O . ARG A 1 80 ? 3.843 4.077 -13.809 1.00 93.06 80 ARG A O 1
ATOM 603 N N . PHE A 1 81 ? 3.764 3.784 -11.572 1.00 94.62 81 PHE A N 1
ATOM 604 C CA . PHE A 1 81 ? 3.877 2.338 -11.506 1.00 94.62 81 PHE A CA 1
ATOM 605 C C . PHE A 1 81 ? 2.560 1.812 -10.939 1.00 94.62 81 PHE A C 1
ATOM 607 O O . PHE A 1 81 ? 2.200 2.109 -9.795 1.00 94.62 81 PHE A O 1
ATOM 614 N N . ASP A 1 82 ? 1.783 1.124 -11.760 1.00 95.00 82 ASP A N 1
ATOM 615 C CA . ASP A 1 82 ? 0.468 0.589 -11.407 1.00 95.00 82 ASP A CA 1
ATOM 616 C C . ASP A 1 82 ? 0.343 -0.918 -11.627 1.00 95.00 82 ASP A C 1
ATOM 618 O O . ASP A 1 82 ? -0.732 -1.471 -11.381 1.00 95.00 82 ASP A O 1
ATOM 622 N N . LEU A 1 83 ? 1.443 -1.579 -11.983 1.00 95.44 83 LEU A N 1
ATOM 623 C CA . LEU A 1 83 ? 1.606 -3.025 -11.955 1.00 95.44 83 LEU A CA 1
ATOM 624 C C . LEU A 1 83 ? 2.492 -3.424 -10.767 1.00 95.44 83 LEU A C 1
ATOM 626 O O . LEU A 1 83 ? 3.394 -2.683 -10.372 1.00 95.44 83 LEU A O 1
ATOM 630 N N . VAL A 1 84 ? 2.214 -4.594 -10.193 1.00 95.69 84 VAL A N 1
ATOM 631 C CA . VAL A 1 84 ? 3.021 -5.221 -9.138 1.00 95.69 84 VAL A CA 1
ATOM 632 C C . VAL A 1 84 ? 3.383 -6.613 -9.632 1.00 95.69 84 VAL A C 1
ATOM 634 O O . VAL A 1 84 ? 2.492 -7.434 -9.845 1.00 95.69 84 VAL A O 1
ATOM 637 N N . ASP A 1 85 ? 4.673 -6.859 -9.835 1.00 92.31 85 ASP A N 1
ATOM 638 C CA . ASP A 1 85 ? 5.187 -8.138 -10.332 1.00 92.31 85 ASP A CA 1
ATOM 639 C C . ASP A 1 85 ? 5.290 -9.176 -9.198 1.00 92.31 85 ASP A C 1
ATOM 641 O O . ASP A 1 85 ? 4.936 -10.345 -9.373 1.00 92.31 85 ASP A O 1
ATOM 645 N N . ASP A 1 86 ? 5.717 -8.728 -8.015 1.00 93.50 86 ASP A N 1
ATOM 646 C CA . ASP A 1 86 ? 5.670 -9.445 -6.737 1.00 93.50 86 ASP A CA 1
ATOM 647 C C . ASP A 1 86 ? 5.535 -8.415 -5.612 1.00 93.50 86 ASP A C 1
ATOM 649 O O . ASP A 1 86 ? 6.159 -7.356 -5.665 1.00 93.50 86 ASP A O 1
ATOM 653 N N . GLY A 1 87 ? 4.716 -8.679 -4.598 1.00 95.12 87 GLY A N 1
ATOM 654 C CA . GLY A 1 87 ? 4.487 -7.687 -3.556 1.00 95.12 87 GLY A CA 1
ATOM 655 C C . GLY A 1 87 ? 3.697 -8.182 -2.361 1.00 95.12 87 GLY A C 1
ATOM 656 O O . GLY A 1 87 ? 2.744 -8.960 -2.471 1.00 95.12 87 GLY A O 1
ATOM 657 N N . THR A 1 88 ? 4.067 -7.664 -1.193 1.00 97.19 88 THR A N 1
ATOM 658 C CA . THR A 1 88 ? 3.346 -7.903 0.056 1.00 97.19 88 THR A CA 1
ATOM 659 C C . THR A 1 88 ? 3.144 -6.622 0.850 1.00 97.19 88 THR A C 1
ATOM 661 O O . THR A 1 88 ? 3.935 -5.680 0.777 1.00 97.19 88 THR A O 1
ATOM 664 N N . ILE A 1 89 ? 2.078 -6.614 1.645 1.00 96.38 89 ILE A N 1
ATOM 665 C CA . ILE A 1 89 ? 1.851 -5.647 2.712 1.00 96.38 89 ILE A CA 1
ATOM 666 C C . ILE A 1 89 ? 1.864 -6.381 4.053 1.00 96.38 89 ILE A C 1
ATOM 668 O O . ILE A 1 89 ? 1.178 -7.386 4.237 1.00 96.38 89 ILE A O 1
ATOM 672 N N . ASN A 1 90 ? 2.645 -5.885 5.005 1.00 97.38 90 ASN A N 1
ATOM 673 C CA . ASN A 1 90 ? 2.650 -6.349 6.383 1.00 97.38 90 ASN A CA 1
ATOM 674 C C . ASN A 1 90 ? 1.899 -5.345 7.259 1.00 97.38 90 ASN A C 1
ATOM 676 O O . ASN A 1 90 ? 2.367 -4.230 7.468 1.00 97.38 90 ASN A O 1
ATOM 680 N N . ILE A 1 91 ? 0.742 -5.742 7.778 1.00 96.56 91 ILE A N 1
ATOM 681 C CA . ILE A 1 91 ? -0.106 -4.911 8.633 1.00 96.56 91 ILE A CA 1
ATOM 682 C C . ILE A 1 91 ? 0.211 -5.222 10.095 1.00 96.56 91 ILE A C 1
ATOM 684 O O . ILE A 1 91 ? -0.035 -6.330 10.572 1.00 96.56 91 ILE A O 1
ATOM 688 N N . GLU A 1 92 ? 0.711 -4.232 10.827 1.00 96.75 92 GLU A N 1
ATOM 689 C CA . GLU A 1 92 ? 0.919 -4.327 12.274 1.00 96.75 92 GLU A CA 1
ATOM 690 C C . GLU A 1 92 ? -0.324 -3.892 13.050 1.00 96.75 92 GLU A C 1
ATOM 692 O O . GLU A 1 92 ? -0.688 -4.514 14.050 1.00 96.75 92 GLU A O 1
ATOM 697 N N . ASN A 1 93 ? -0.989 -2.830 12.586 1.00 93.31 93 ASN A N 1
ATOM 698 C CA . ASN A 1 93 ? -2.219 -2.333 13.186 1.00 93.31 93 ASN A CA 1
ATOM 699 C C . ASN A 1 93 ? -3.201 -1.880 12.110 1.00 93.31 93 ASN A C 1
ATOM 701 O O . ASN A 1 93 ? -2.892 -0.965 11.349 1.00 93.31 93 ASN A O 1
ATOM 705 N N . MET A 1 94 ? -4.391 -2.481 12.098 1.00 91.31 94 MET A N 1
ATOM 706 C CA . MET A 1 94 ? -5.524 -2.033 11.293 1.00 91.31 94 MET A CA 1
ATOM 707 C C . MET A 1 94 ? -6.427 -1.142 12.156 1.00 91.31 94 MET A C 1
ATOM 709 O O . MET A 1 94 ? -6.846 -1.591 13.226 1.00 91.31 94 MET A O 1
ATOM 713 N N . PRO A 1 95 ? -6.718 0.110 11.763 1.00 88.00 95 PRO A N 1
ATOM 714 C CA . PRO A 1 95 ? -7.576 0.971 12.557 1.00 88.00 95 PRO A CA 1
ATOM 715 C C . PRO A 1 95 ? -9.025 0.478 12.513 1.00 88.00 95 PRO A C 1
ATOM 717 O O . PRO A 1 95 ? -9.557 0.160 11.455 1.00 88.00 95 PRO A O 1
ATOM 720 N N . THR A 1 96 ? -9.678 0.476 13.670 1.00 84.31 96 THR A N 1
ATOM 721 C CA . THR A 1 96 ? -11.092 0.102 13.854 1.00 84.31 96 THR A CA 1
ATOM 722 C C . THR A 1 96 ? -11.965 1.287 14.262 1.00 84.31 96 THR A C 1
ATOM 724 O O . THR A 1 96 ? -13.191 1.205 14.234 1.00 84.31 96 THR A O 1
ATOM 727 N N . ALA A 1 97 ? -11.341 2.409 14.625 1.00 81.31 97 ALA A N 1
ATOM 728 C CA . ALA A 1 97 ? -12.020 3.631 15.017 1.00 81.31 97 ALA A CA 1
ATOM 729 C C . ALA A 1 97 ? -11.281 4.883 14.530 1.00 81.31 97 ALA A C 1
ATOM 731 O O . ALA A 1 97 ? -10.080 4.873 14.243 1.00 81.31 97 ALA A O 1
ATOM 732 N N . GLN A 1 98 ? -12.004 6.006 14.503 1.00 81.38 98 GLN A N 1
ATOM 733 C CA . GLN A 1 98 ? -11.426 7.312 14.203 1.00 81.38 98 GLN A CA 1
ATOM 734 C C . GLN A 1 98 ? -10.214 7.604 15.106 1.00 81.38 98 GLN A C 1
ATOM 736 O O . GLN A 1 98 ? -10.308 7.565 16.333 1.00 81.38 98 GLN A O 1
ATOM 741 N N . GLY A 1 99 ? -9.113 8.040 14.490 1.00 80.50 99 GLY A N 1
ATOM 742 C CA . GLY A 1 99 ? -7.905 8.476 15.188 1.00 80.50 99 GLY A CA 1
ATOM 743 C C . GLY A 1 99 ? -6.951 7.345 15.566 1.00 80.50 99 GLY A C 1
ATOM 744 O O . GLY A 1 99 ? -5.844 7.640 16.013 1.00 80.50 99 GLY A O 1
ATOM 745 N N . GLU A 1 100 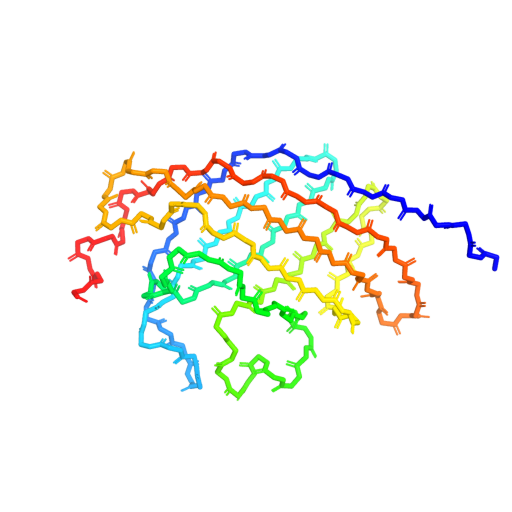? -7.334 6.082 15.360 1.00 87.06 100 GLU A N 1
ATOM 746 C CA . GLU A 1 100 ? -6.393 4.961 15.396 1.00 87.06 100 GLU A CA 1
ATOM 747 C C . GLU A 1 100 ? -5.463 5.006 14.176 1.00 87.06 100 GLU A C 1
ATOM 749 O O . GLU A 1 100 ? -5.810 5.563 13.135 1.00 87.06 100 GLU A O 1
ATOM 754 N N . MET A 1 101 ? -4.258 4.455 14.301 1.00 88.00 101 MET A N 1
ATOM 755 C CA . MET A 1 101 ? -3.262 4.491 13.226 1.00 88.00 101 MET A CA 1
ATOM 756 C C . MET A 1 101 ? -3.318 3.206 12.404 1.00 88.00 101 MET A C 1
ATOM 758 O O . MET A 1 101 ? -3.233 2.128 12.978 1.00 88.00 101 MET A O 1
ATOM 762 N N . LEU A 1 102 ? -3.357 3.293 11.079 1.00 89.56 102 LEU A N 1
ATOM 763 C CA . LEU A 1 102 ? -2.829 2.222 10.239 1.00 89.56 102 LEU A CA 1
ATOM 764 C C . LEU A 1 102 ? -1.313 2.216 10.380 1.00 89.56 102 LEU A C 1
ATOM 766 O O . LEU A 1 102 ? -0.665 3.228 10.102 1.00 89.56 102 LEU A O 1
ATOM 770 N N . VAL A 1 103 ? -0.776 1.078 10.807 1.00 92.75 103 VAL A N 1
ATOM 771 C CA . VAL A 1 103 ? 0.662 0.815 10.835 1.00 92.75 103 VAL A CA 1
ATOM 772 C C . VAL A 1 103 ? 0.915 -0.381 9.938 1.00 92.75 103 VAL A C 1
ATOM 774 O O . VAL A 1 103 ? 0.441 -1.481 10.232 1.00 92.75 103 VAL A O 1
ATOM 777 N N . ALA A 1 104 ? 1.606 -0.152 8.828 1.00 94.06 104 ALA A N 1
ATOM 778 C CA . ALA A 1 104 ? 1.911 -1.191 7.858 1.00 94.06 104 ALA A CA 1
ATOM 779 C C . ALA A 1 104 ? 3.204 -0.883 7.100 1.00 94.06 104 ALA A C 1
ATOM 781 O O . ALA A 1 104 ? 3.590 0.279 6.987 1.00 94.06 104 ALA A O 1
ATOM 782 N N . SER A 1 105 ? 3.833 -1.910 6.543 1.00 94.88 105 SER A N 1
ATOM 783 C CA . SER A 1 105 ? 4.936 -1.771 5.593 1.00 94.88 105 SER A CA 1
ATOM 784 C C . SER A 1 105 ? 4.622 -2.498 4.288 1.00 94.88 105 SER A C 1
ATOM 786 O O . SER A 1 105 ? 3.909 -3.500 4.290 1.00 94.88 105 SER A O 1
ATOM 788 N N . ILE A 1 106 ? 5.125 -1.984 3.169 1.00 95.25 106 ILE A N 1
ATOM 789 C CA . ILE A 1 106 ? 4.997 -2.589 1.838 1.00 95.25 106 ILE A CA 1
ATOM 790 C C . ILE A 1 106 ? 6.392 -2.891 1.311 1.00 95.25 106 ILE A C 1
ATOM 792 O O . ILE A 1 106 ? 7.282 -2.047 1.410 1.00 95.25 106 ILE A O 1
ATOM 796 N N . GLU A 1 107 ? 6.542 -4.064 0.709 1.00 95.75 107 GLU A N 1
ATOM 797 C CA . GLU A 1 107 ? 7.696 -4.453 -0.098 1.00 95.75 107 GLU A CA 1
ATOM 798 C C . GLU A 1 107 ? 7.161 -5.021 -1.416 1.00 95.75 107 GLU A C 1
ATOM 800 O O . GLU A 1 107 ? 6.396 -5.989 -1.396 1.00 95.75 107 GLU A O 1
ATOM 805 N N . ALA A 1 108 ? 7.503 -4.398 -2.546 1.00 95.56 108 ALA A N 1
ATOM 806 C CA . ALA A 1 108 ? 7.018 -4.812 -3.859 1.00 95.56 108 ALA A CA 1
ATOM 807 C C . ALA A 1 108 ? 8.004 -4.489 -4.990 1.00 95.56 108 ALA A C 1
ATOM 809 O O . ALA A 1 108 ? 8.677 -3.462 -4.965 1.00 95.56 108 ALA A O 1
ATOM 810 N N . GLU A 1 109 ? 8.032 -5.326 -6.021 1.00 95.75 109 GLU A N 1
ATOM 811 C CA . GLU A 1 109 ? 8.541 -4.972 -7.344 1.00 95.75 109 GLU A CA 1
ATOM 812 C C . GLU A 1 109 ? 7.388 -4.378 -8.156 1.00 95.75 109 GLU A C 1
ATOM 814 O O . GLU A 1 109 ? 6.359 -5.028 -8.359 1.00 95.75 109 GLU A O 1
ATOM 819 N N . VAL A 1 110 ? 7.537 -3.123 -8.583 1.00 94.81 110 VAL A N 1
ATOM 820 C CA . VAL A 1 110 ? 6.496 -2.399 -9.324 1.00 94.81 110 VAL A CA 1
ATOM 821 C C . VAL A 1 110 ? 6.984 -2.027 -10.710 1.00 94.81 110 VAL A C 1
ATOM 823 O O . VAL A 1 110 ? 8.147 -1.655 -10.884 1.00 94.81 110 VAL A O 1
ATOM 826 N N . SER A 1 111 ? 6.082 -2.079 -11.684 1.00 94.69 111 SER A N 1
ATOM 827 C CA . SER A 1 111 ? 6.379 -1.754 -13.076 1.00 94.69 111 SER A CA 1
ATOM 828 C C . SER A 1 111 ? 5.374 -0.776 -13.683 1.00 94.69 111 SER A C 1
ATOM 830 O O . SER A 1 111 ? 4.243 -0.624 -13.209 1.00 94.69 111 SER A O 1
ATOM 832 N N . ASP A 1 112 ? 5.840 -0.027 -14.683 1.00 92.69 112 ASP A N 1
ATOM 833 C CA . ASP A 1 112 ? 4.993 0.801 -15.541 1.00 92.69 112 ASP A CA 1
ATOM 834 C C . ASP A 1 112 ? 4.550 0.033 -16.800 1.00 92.69 112 ASP A C 1
ATOM 836 O O . ASP A 1 112 ? 5.055 -1.049 -17.109 1.00 92.69 112 ASP A O 1
ATOM 840 N N . ASP A 1 113 ? 3.617 0.615 -17.556 1.00 89.00 113 ASP A N 1
ATOM 841 C CA . ASP A 1 113 ? 3.104 0.042 -18.810 1.00 89.00 113 ASP A CA 1
ATOM 842 C C . ASP A 1 113 ? 4.188 -0.166 -19.891 1.00 89.00 113 ASP A C 1
ATOM 844 O O . ASP A 1 113 ? 4.009 -0.964 -20.817 1.00 89.00 113 ASP A O 1
ATOM 848 N N . ASP A 1 114 ? 5.314 0.548 -19.793 1.00 88.88 114 ASP A N 1
ATOM 849 C CA . ASP A 1 114 ? 6.448 0.444 -20.715 1.00 88.88 114 ASP A CA 1
ATOM 850 C C . ASP A 1 114 ? 7.450 -0.655 -20.287 1.00 88.88 114 ASP A C 1
ATOM 852 O O . ASP A 1 114 ? 8.416 -0.944 -21.008 1.00 88.88 114 ASP A O 1
ATOM 856 N N . GLY A 1 115 ? 7.209 -1.311 -19.145 1.00 86.94 115 GLY A N 1
ATOM 857 C CA . GLY A 1 115 ? 8.007 -2.405 -18.596 1.00 86.94 115 GLY A CA 1
ATOM 858 C C . GLY A 1 115 ? 9.233 -1.956 -17.798 1.00 86.94 115 GLY A C 1
ATOM 859 O O . GLY A 1 115 ? 10.139 -2.764 -17.565 1.00 86.94 115 GLY A O 1
ATOM 860 N N . ALA A 1 116 ? 9.316 -0.685 -17.400 1.00 89.69 116 ALA A N 1
ATOM 861 C CA . ALA A 1 116 ? 10.317 -0.237 -16.442 1.00 89.69 116 ALA A CA 1
ATOM 862 C C . ALA A 1 116 ? 9.917 -0.711 -15.041 1.00 89.69 116 ALA A C 1
ATOM 864 O O . ALA A 1 116 ? 8.860 -0.339 -14.544 1.00 89.69 116 ALA A O 1
ATOM 865 N N . ALA A 1 117 ? 10.779 -1.509 -14.410 1.00 91.88 117 ALA A N 1
ATOM 866 C CA . ALA A 1 117 ? 10.553 -2.058 -13.078 1.00 91.88 117 ALA A CA 1
ATOM 867 C C . ALA A 1 117 ? 11.510 -1.448 -12.047 1.00 91.88 117 ALA A C 1
ATOM 869 O O . ALA A 1 117 ? 12.674 -1.168 -12.361 1.00 91.88 117 ALA A O 1
ATOM 870 N N . ILE A 1 118 ? 11.016 -1.261 -10.825 1.00 91.19 118 ILE A N 1
ATOM 871 C CA . ILE A 1 118 ? 11.770 -0.759 -9.674 1.00 91.19 118 ILE A CA 1
ATOM 872 C C . ILE A 1 118 ? 11.406 -1.555 -8.414 1.00 91.19 118 ILE A C 1
ATOM 874 O O . ILE A 1 118 ? 10.311 -2.111 -8.319 1.00 91.19 118 ILE A O 1
ATOM 878 N N . SER A 1 119 ? 12.300 -1.558 -7.426 1.00 93.06 119 SER A N 1
ATOM 879 C CA . SER A 1 119 ? 11.972 -2.047 -6.085 1.00 93.06 119 SER A CA 1
ATOM 880 C C . SER A 1 119 ? 11.353 -0.913 -5.270 1.00 93.06 119 SER A C 1
ATOM 882 O O . SER A 1 119 ? 11.889 0.199 -5.213 1.00 93.06 119 SER A O 1
ATOM 884 N N . PHE A 1 120 ? 10.212 -1.183 -4.651 1.00 91.56 120 PHE A N 1
ATOM 885 C CA . PHE A 1 120 ? 9.441 -0.239 -3.860 1.00 91.56 120 PHE A CA 1
ATOM 886 C C . PHE A 1 120 ? 9.295 -0.734 -2.426 1.00 91.56 120 PHE A C 1
ATOM 888 O O . PHE A 1 120 ? 8.863 -1.856 -2.159 1.00 91.56 120 PHE A O 1
ATOM 895 N N . THR A 1 121 ? 9.611 0.158 -1.495 1.00 92.75 121 THR A N 1
ATOM 896 C CA . THR A 1 121 ? 9.377 -0.025 -0.066 1.00 92.75 121 THR A CA 1
ATOM 897 C C . THR A 1 121 ? 8.585 1.156 0.474 1.00 92.75 121 THR A C 1
ATOM 899 O O . THR A 1 121 ? 8.822 2.307 0.096 1.00 92.75 121 THR A O 1
ATOM 902 N N . ALA A 1 122 ? 7.639 0.902 1.371 1.00 91.19 122 ALA A N 1
ATOM 903 C CA . ALA A 1 122 ? 6.928 1.976 2.052 1.00 91.19 122 ALA A CA 1
ATOM 904 C C . ALA A 1 122 ? 6.646 1.641 3.505 1.00 91.19 122 ALA A C 1
ATOM 906 O O . ALA A 1 122 ? 6.206 0.539 3.810 1.00 91.19 122 ALA A O 1
ATOM 907 N N . ASP A 1 123 ? 6.819 2.637 4.369 1.00 90.81 123 ASP A N 1
ATOM 908 C CA . ASP A 1 123 ? 6.376 2.595 5.757 1.00 90.81 123 ASP A CA 1
ATOM 909 C C . ASP A 1 123 ? 5.166 3.516 5.916 1.00 90.81 123 ASP A C 1
ATOM 911 O O . ASP A 1 123 ? 5.229 4.728 5.671 1.00 90.81 123 ASP A O 1
ATOM 915 N N . LEU A 1 124 ? 4.049 2.938 6.344 1.00 88.81 124 LEU A N 1
ATOM 916 C CA . LEU A 1 124 ? 2.775 3.616 6.518 1.00 88.81 124 LEU A CA 1
ATOM 917 C C . LEU A 1 124 ? 2.494 3.786 8.005 1.00 88.81 124 LEU A C 1
ATOM 919 O O . LEU A 1 124 ? 2.382 2.817 8.753 1.00 88.81 124 LEU A O 1
ATOM 923 N N . ASN A 1 125 ? 2.341 5.038 8.425 1.00 88.69 125 ASN A N 1
ATOM 924 C CA . ASN A 1 125 ? 1.893 5.391 9.765 1.00 88.69 125 ASN A CA 1
ATOM 925 C C . ASN A 1 125 ? 0.839 6.494 9.652 1.00 88.69 125 ASN A C 1
ATOM 927 O O . ASN A 1 125 ? 1.142 7.690 9.704 1.00 88.69 125 ASN A O 1
ATOM 931 N N . VAL A 1 126 ? -0.405 6.085 9.400 1.00 86.00 126 VAL A N 1
ATOM 932 C CA . VAL A 1 126 ? -1.464 6.985 8.933 1.00 86.00 126 VAL A CA 1
ATOM 933 C C . VAL A 1 126 ? -2.674 6.946 9.854 1.00 86.00 126 VAL A C 1
ATOM 935 O O . VAL A 1 126 ? -3.233 5.889 10.111 1.00 86.00 126 VAL A O 1
ATOM 938 N N . ALA A 1 127 ? -3.112 8.112 10.326 1.00 83.38 127 ALA A N 1
ATOM 939 C CA . ALA A 1 127 ? -4.285 8.210 11.186 1.00 83.38 127 ALA A CA 1
ATOM 940 C C . ALA A 1 127 ? -5.586 7.992 10.400 1.00 83.38 127 ALA A C 1
ATOM 942 O O . ALA A 1 127 ? -5.813 8.610 9.356 1.00 83.38 127 ALA A O 1
ATOM 943 N N . ALA A 1 128 ? -6.479 7.182 10.962 1.00 78.44 128 ALA A N 1
ATOM 944 C CA . ALA A 1 128 ? -7.857 7.037 10.525 1.00 78.44 128 ALA A CA 1
ATOM 945 C C . ALA A 1 128 ? -8.599 8.380 10.589 1.00 78.44 128 ALA A C 1
ATOM 947 O O . ALA A 1 128 ? -8.786 8.969 11.663 1.00 78.44 128 ALA A O 1
ATOM 948 N N . GLY A 1 129 ? -9.028 8.865 9.421 1.00 71.44 129 GLY A N 1
ATOM 949 C CA . GLY A 1 129 ? -9.780 10.104 9.276 1.00 71.44 129 GLY A CA 1
ATOM 950 C C . GLY A 1 129 ? -11.199 10.017 9.850 1.00 71.44 129 GLY A C 1
ATOM 951 O O . GLY A 1 129 ? -11.757 8.950 10.075 1.00 71.44 129 GLY A O 1
ATOM 952 N N . ARG A 1 130 ? -11.802 11.186 10.093 1.00 56.81 130 ARG A N 1
ATOM 953 C CA . ARG A 1 130 ? -13.097 11.343 10.782 1.00 56.81 130 ARG A CA 1
ATOM 954 C C . ARG A 1 130 ? -14.327 10.957 9.961 1.00 56.81 130 ARG A C 1
ATOM 956 O O . ARG A 1 130 ? -15.376 10.747 10.546 1.00 56.81 130 ARG A O 1
ATOM 963 N N . GLN A 1 131 ? -14.241 10.952 8.633 1.00 53.31 131 GLN A N 1
ATOM 964 C CA . GLN A 1 131 ? -15.444 11.009 7.794 1.00 53.31 131 GLN A CA 1
ATOM 965 C C . GLN A 1 131 ? -16.143 9.672 7.541 1.00 53.31 131 GLN A C 1
ATOM 967 O O . GLN A 1 131 ? -17.211 9.700 6.954 1.00 53.31 131 GLN A O 1
ATOM 972 N N . THR A 1 132 ? -15.588 8.534 7.955 1.00 56.94 132 THR A N 1
ATOM 973 C CA . THR A 1 132 ? -15.978 7.270 7.311 1.00 56.94 132 THR A CA 1
ATOM 974 C C . THR A 1 132 ? -16.050 6.039 8.218 1.00 56.94 132 THR A C 1
ATOM 976 O O . THR A 1 132 ? -16.595 5.028 7.800 1.00 56.94 132 THR A O 1
ATOM 979 N N . PHE A 1 133 ? -15.601 6.101 9.477 1.00 61.88 133 PHE A N 1
ATOM 980 C CA . PHE A 1 133 ? -15.768 4.965 10.402 1.00 61.88 133 PHE A CA 1
ATOM 981 C C . PHE A 1 133 ? -17.197 4.831 10.940 1.00 61.88 133 PHE A C 1
ATOM 983 O O . PHE A 1 133 ? -17.697 3.721 11.058 1.00 61.88 133 PHE A O 1
ATOM 990 N N . ASP A 1 134 ? -17.886 5.945 11.203 1.00 57.81 134 ASP A N 1
ATOM 991 C CA . ASP A 1 134 ? -19.283 5.920 11.668 1.00 57.81 134 ASP A CA 1
ATOM 992 C C . ASP A 1 134 ? -20.267 5.450 10.568 1.00 57.81 134 ASP A C 1
ATOM 994 O O . ASP A 1 134 ? -21.400 5.073 10.867 1.00 57.81 134 ASP A O 1
ATOM 998 N N . GLU A 1 135 ? -19.841 5.477 9.299 1.00 55.41 135 GLU A N 1
ATOM 999 C CA . GLU A 1 135 ? -20.623 5.078 8.116 1.00 55.41 135 GLU A CA 1
ATOM 1000 C C . GLU A 1 135 ? -20.221 3.695 7.563 1.00 55.41 135 GLU A C 1
ATOM 1002 O O . GLU A 1 135 ? -20.878 3.188 6.654 1.00 55.41 135 GLU A O 1
ATOM 1007 N N . CYS A 1 136 ? -19.191 3.071 8.145 1.00 61.53 136 CYS A N 1
ATOM 1008 C CA . CYS A 1 136 ? -18.725 1.717 7.848 1.00 61.53 136 CYS A CA 1
ATOM 1009 C C . CYS A 1 136 ? -19.092 0.761 9.004 1.00 61.53 136 CYS A C 1
ATOM 1011 O O . CYS A 1 136 ? -18.251 0.545 9.881 1.00 61.53 136 CYS A O 1
ATOM 1013 N N . PRO A 1 137 ? -20.330 0.225 9.053 1.00 55.28 137 PRO A N 1
ATOM 1014 C CA . PRO A 1 137 ? -20.794 -0.685 10.108 1.00 55.28 137 PRO A CA 1
ATOM 1015 C C . PRO A 1 137 ? -20.055 -2.027 10.176 1.00 55.28 137 PRO A C 1
ATOM 1017 O O . PRO A 1 137 ? -19.486 -2.476 9.153 1.00 55.28 137 PRO A O 1
#

Foldseek 3Di:
DDDAAEDEAEFEWEWAWDQDPQQEDRIWIWTWTDDPVKTKTKIAALPDDAAKAWEFFQPDVVVNNHGRMYMWMQDNVRAIFRGFPGKMKGWPDRDLDFFDWTWIKMWTWTAHPVGRIHTYIYTGTYTHHDPHNVVVD

Radius of gyration: 14.32 Å; chains: 1; bounding box: 41×26×36 Å